Protein AF-A0A933G3P9-F1 (afdb_monomer)

Nearest PDB structures (foldseek):
  8ovj-assembly1_Sd  TM=4.138E-01  e=8.419E+00  Leishmania major strain Friedlin
  6r3u-assembly1_A  TM=3.569E-01  e=7.905E+00  Bacteroides thetaiotaomicron
  2luu-assembly1_A  TM=2.687E-01  e=5.771E+00  Danio rerio

Foldseek 3Di:
DDDDDDDDDDDDDDDDDDDDPDDPPDPDDPPPPPPPDDDPDDDDLDDDPWDKDDDDPPDAQADPVRQKGWIKTANDDDDDDDPPGDIFTWIQGNVPSRDTGTDPD

Mean predicted aligned error: 15.25 Å

Structure (mmCIF, N/CA/C/O backbone):
data_AF-A0A933G3P9-F1
#
_entry.id   AF-A0A933G3P9-F1
#
loop_
_atom_site.group_PDB
_atom_site.id
_atom_site.type_symbol
_atom_site.label_atom_id
_atom_site.label_alt_id
_atom_site.label_comp_id
_atom_site.label_asym_id
_atom_site.label_entity_id
_atom_site.label_seq_id
_atom_site.pdbx_PDB_ins_code
_atom_site.Cartn_x
_atom_site.Cartn_y
_atom_site.Cartn_z
_atom_site.occupancy
_atom_site.B_iso_or_equiv
_atom_site.auth_seq_id
_atom_site.auth_comp_id
_atom_site.auth_asym_id
_atom_site.auth_atom_id
_atom_site.pdbx_PDB_model_num
ATOM 1 N N . MET A 1 1 ? 27.200 4.091 22.531 1.00 40.84 1 MET A N 1
ATOM 2 C CA . MET A 1 1 ? 27.506 4.941 21.354 1.00 40.84 1 MET A CA 1
ATOM 3 C C . MET A 1 1 ? 28.839 5.656 21.575 1.00 40.84 1 MET A C 1
ATOM 5 O O . MET A 1 1 ? 28.877 6.654 22.278 1.00 40.84 1 MET A O 1
ATOM 9 N N . LYS A 1 2 ? 29.954 5.114 21.061 1.00 38.78 2 LYS A N 1
ATOM 10 C CA . LYS A 1 2 ? 31.294 5.725 21.178 1.00 38.78 2 LYS A CA 1
ATOM 11 C C . LYS A 1 2 ? 31.604 6.505 19.896 1.00 38.78 2 LYS A C 1
ATOM 13 O O . LYS A 1 2 ? 31.705 5.905 18.830 1.00 38.78 2 LYS A O 1
ATOM 18 N N . ARG A 1 3 ? 31.721 7.831 20.005 1.00 54.59 3 ARG A N 1
ATOM 19 C CA . ARG A 1 3 ? 32.130 8.734 18.916 1.00 54.59 3 ARG A CA 1
ATOM 20 C C . ARG A 1 3 ? 33.641 8.581 18.709 1.00 54.59 3 ARG A C 1
ATOM 22 O O . ARG A 1 3 ? 34.401 8.758 19.655 1.00 54.59 3 ARG A O 1
ATOM 29 N N . ARG A 1 4 ? 34.068 8.182 17.509 1.00 60.81 4 ARG A N 1
ATOM 30 C CA . ARG A 1 4 ? 35.485 7.999 17.159 1.00 60.81 4 ARG A CA 1
ATOM 31 C C . ARG A 1 4 ? 36.035 9.317 16.607 1.00 60.81 4 ARG A C 1
ATOM 33 O O . ARG A 1 4 ? 35.643 9.738 15.525 1.00 60.81 4 ARG A O 1
ATOM 40 N N . THR A 1 5 ? 36.904 9.962 17.379 1.00 54.88 5 THR A N 1
ATOM 41 C CA . THR A 1 5 ? 37.666 11.163 17.007 1.00 54.88 5 THR A CA 1
ATOM 42 C C . THR A 1 5 ? 38.815 10.766 16.080 1.00 54.88 5 THR A C 1
ATOM 44 O O . THR A 1 5 ? 39.655 9.956 16.464 1.00 54.88 5 THR A O 1
ATOM 47 N N . LEU A 1 6 ? 38.856 11.323 14.869 1.00 56.53 6 LEU A N 1
ATOM 48 C CA . LEU A 1 6 ? 39.970 11.169 13.930 1.00 56.53 6 LEU A CA 1
ATOM 49 C C . LEU A 1 6 ? 40.977 12.311 14.136 1.00 56.53 6 LEU A C 1
ATOM 51 O O . LEU A 1 6 ? 40.616 13.487 14.077 1.00 56.53 6 LEU A O 1
ATOM 55 N N . LEU A 1 7 ? 42.229 11.937 14.413 1.00 43.53 7 LEU A N 1
ATOM 56 C CA . LEU A 1 7 ? 43.385 12.824 14.548 1.00 43.53 7 LEU A CA 1
ATOM 57 C C . LEU A 1 7 ? 43.659 13.563 13.227 1.00 43.53 7 LEU A C 1
ATOM 59 O O . LEU A 1 7 ? 43.796 12.935 12.178 1.00 43.53 7 LEU A O 1
ATOM 63 N N . LYS A 1 8 ? 43.821 14.890 13.294 1.00 42.81 8 LYS A N 1
ATOM 64 C CA . LYS A 1 8 ? 44.461 15.681 12.234 1.00 42.81 8 LYS A CA 1
ATOM 65 C C . LYS A 1 8 ? 45.964 15.394 12.261 1.00 42.81 8 LYS A C 1
ATOM 67 O O . LYS A 1 8 ? 46.643 15.781 13.207 1.00 42.81 8 LYS A O 1
ATOM 72 N N . GLY A 1 9 ? 46.462 14.706 11.237 1.00 43.28 9 GLY A N 1
ATOM 73 C CA . GLY A 1 9 ? 47.891 14.517 11.014 1.00 43.28 9 GLY A CA 1
ATOM 74 C C . GLY A 1 9 ? 48.548 15.815 10.549 1.00 43.28 9 GLY A C 1
ATOM 75 O O . GLY A 1 9 ? 48.157 16.397 9.541 1.00 43.28 9 GLY A O 1
ATOM 76 N N . THR A 1 10 ? 49.544 16.262 11.304 1.00 47.69 10 THR A N 1
ATOM 77 C CA . THR A 1 10 ? 50.537 17.263 10.915 1.00 47.69 10 THR A CA 1
ATOM 78 C C . THR A 1 10 ? 51.544 16.658 9.936 1.00 47.69 10 THR A C 1
ATOM 80 O O . THR A 1 10 ? 52.217 15.688 10.273 1.00 47.69 10 THR A O 1
ATOM 83 N N . ALA A 1 11 ? 51.706 17.275 8.770 1.00 45.94 11 ALA A N 1
ATOM 84 C CA . ALA A 1 11 ? 52.916 17.222 7.949 1.00 45.94 11 ALA A CA 1
ATOM 85 C C . ALA A 1 11 ? 53.010 18.619 7.312 1.00 45.94 11 ALA A C 1
ATOM 87 O O . ALA A 1 11 ? 52.082 19.046 6.638 1.00 45.94 11 ALA A O 1
ATOM 88 N N . GLY A 1 12 ? 53.968 19.476 7.645 1.00 41.06 12 GLY A N 1
ATOM 89 C CA . GLY A 1 12 ? 55.400 19.218 7.659 1.00 41.06 12 GLY A CA 1
ATOM 90 C C . GLY A 1 12 ? 55.977 20.013 6.490 1.00 41.06 12 GLY A C 1
ATOM 91 O O . GLY A 1 12 ? 56.158 19.471 5.407 1.00 41.06 12 GLY A O 1
ATOM 92 N N . SER A 1 13 ? 56.159 21.322 6.683 1.00 44.81 13 SER A N 1
ATOM 93 C CA . SER A 1 13 ? 56.768 22.213 5.693 1.00 44.81 13 SER A CA 1
ATOM 94 C C . SER A 1 13 ? 58.233 21.832 5.490 1.00 44.81 13 SER A C 1
ATOM 96 O O . SER A 1 13 ? 58.999 21.840 6.451 1.00 44.81 13 SER A O 1
ATOM 98 N N . VAL A 1 14 ? 58.637 21.560 4.249 1.00 48.72 14 VAL A N 1
ATOM 99 C CA . VAL A 1 14 ? 60.052 21.541 3.859 1.00 48.72 14 VAL A CA 1
ATOM 100 C C . VAL A 1 14 ? 60.299 22.740 2.953 1.00 48.72 14 VAL A C 1
ATOM 102 O O . VAL A 1 14 ? 59.786 22.822 1.840 1.00 48.72 14 VAL A O 1
ATOM 105 N N . LEU A 1 15 ? 61.064 23.690 3.484 1.00 44.34 15 LEU A N 1
ATOM 106 C CA . LEU A 1 15 ? 61.700 24.776 2.750 1.00 44.34 15 LEU A CA 1
ATOM 107 C C . LEU A 1 15 ? 62.837 24.192 1.902 1.00 44.34 15 LEU A C 1
ATOM 109 O O . LEU A 1 15 ? 63.744 23.563 2.440 1.00 44.34 15 LEU A O 1
ATOM 113 N N . GLY A 1 16 ? 62.807 24.442 0.596 1.00 36.31 16 GLY A N 1
ATOM 114 C CA . GLY A 1 16 ? 63.926 24.198 -0.308 1.00 36.31 16 GLY A CA 1
ATOM 115 C C . GLY A 1 16 ? 64.032 25.341 -1.310 1.00 36.31 16 GLY A C 1
ATOM 116 O O . GLY A 1 16 ? 63.185 25.475 -2.188 1.00 36.31 16 GLY A O 1
ATOM 117 N N . TRP A 1 17 ? 65.051 26.189 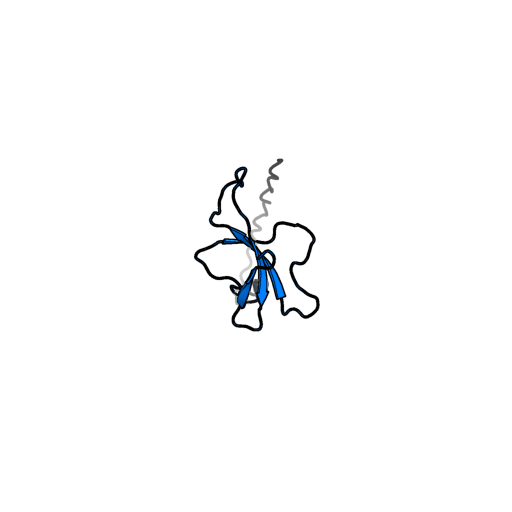-1.152 1.00 39.25 17 TRP A N 1
ATOM 118 C CA . TRP A 1 17 ? 65.455 27.177 -2.150 1.00 39.25 17 TRP A CA 1
ATOM 119 C C . TRP A 1 17 ? 66.120 26.474 -3.336 1.00 39.25 17 TRP A C 1
ATOM 121 O O . TRP A 1 17 ? 67.101 25.756 -3.169 1.00 39.25 17 TRP A O 1
ATOM 131 N N . GLY A 1 18 ? 65.607 26.731 -4.536 1.00 37.62 18 GLY A N 1
ATOM 132 C CA . GLY A 1 18 ? 66.216 26.334 -5.799 1.00 37.62 18 GLY A CA 1
ATOM 133 C C . GLY A 1 18 ? 65.589 27.132 -6.936 1.00 37.62 18 GLY A C 1
ATOM 134 O O . GLY A 1 18 ? 64.430 26.922 -7.281 1.00 37.62 18 GLY A O 1
ATOM 135 N N . SER A 1 19 ? 66.338 28.092 -7.474 1.00 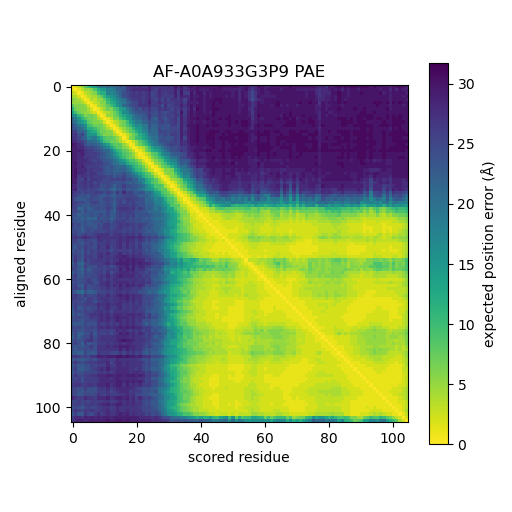47.75 19 SER A N 1
ATOM 136 C CA . SER A 1 19 ? 65.954 28.910 -8.624 1.00 47.75 19 SER A CA 1
ATOM 137 C C . SER A 1 19 ? 65.714 28.031 -9.852 1.00 47.75 19 SER A C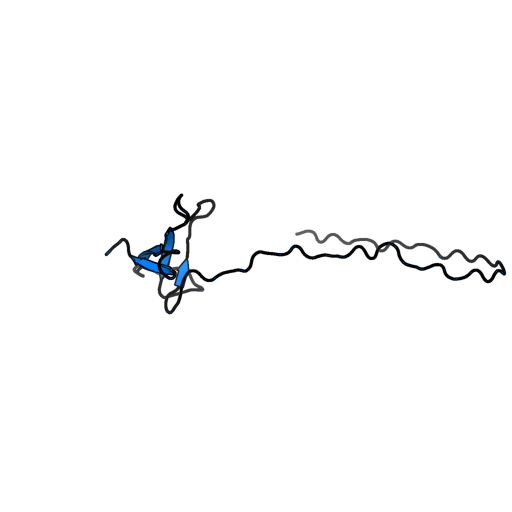 1
ATOM 139 O O . SER A 1 19 ? 66.636 27.393 -10.351 1.00 47.75 19 SER A O 1
ATOM 141 N N . GLY A 1 20 ? 64.484 28.017 -10.359 1.00 40.09 20 GLY A N 1
ATOM 142 C CA . GLY A 1 20 ? 64.142 27.331 -11.599 1.00 40.09 20 GLY A CA 1
ATOM 143 C C . GLY A 1 20 ? 62.662 27.479 -11.911 1.00 40.09 20 GLY A C 1
ATOM 144 O O . GLY A 1 20 ? 61.832 26.762 -11.362 1.00 40.09 20 GLY A O 1
ATOM 145 N N . ALA A 1 21 ? 62.326 28.427 -12.784 1.00 50.38 21 ALA A N 1
ATOM 146 C CA . ALA A 1 21 ? 60.997 28.552 -13.364 1.00 50.38 21 ALA A CA 1
ATOM 147 C C . ALA A 1 21 ? 60.717 27.331 -14.259 1.00 50.38 21 ALA A C 1
ATOM 149 O O . ALA A 1 21 ? 61.076 27.313 -15.433 1.00 50.38 21 ALA A O 1
ATOM 150 N N . GLY A 1 22 ? 60.114 26.292 -13.684 1.00 46.84 22 GLY A N 1
ATOM 151 C CA . GLY A 1 22 ? 59.514 25.177 -14.412 1.00 46.84 22 GLY A CA 1
ATOM 152 C C . GLY A 1 22 ? 57.995 25.364 -14.456 1.00 46.84 22 GLY A C 1
ATOM 153 O O . GLY A 1 22 ? 57.411 25.700 -13.423 1.00 46.84 22 GLY A O 1
ATOM 154 N N . PRO A 1 23 ? 57.333 25.202 -15.615 1.00 44.25 23 PRO A N 1
ATOM 155 C CA . PRO A 1 23 ? 55.897 25.408 -15.714 1.00 44.25 23 PRO A CA 1
ATOM 156 C C . PRO A 1 23 ? 55.156 24.439 -14.789 1.00 44.25 23 PRO A C 1
ATOM 158 O O . PRO A 1 23 ? 55.453 23.246 -14.735 1.00 44.25 23 PRO A O 1
ATOM 161 N N . LEU A 1 24 ? 54.181 24.988 -14.064 1.00 50.06 24 LEU A N 1
ATOM 162 C CA . LEU A 1 24 ? 53.220 24.277 -13.229 1.00 50.06 24 LEU A CA 1
ATOM 163 C C . LEU A 1 24 ? 52.450 23.263 -14.091 1.00 50.06 24 LEU A C 1
ATOM 165 O O . LEU A 1 24 ? 51.392 23.575 -14.639 1.00 50.06 24 LEU A O 1
ATOM 169 N N . ILE A 1 25 ? 52.968 22.042 -14.228 1.00 51.59 25 ILE A N 1
ATOM 170 C CA . ILE A 1 25 ? 52.193 20.923 -14.763 1.00 51.59 25 ILE A CA 1
ATOM 171 C C . ILE A 1 25 ? 51.229 20.479 -13.666 1.00 51.59 25 ILE A C 1
ATOM 173 O O . ILE A 1 25 ? 51.531 19.662 -12.804 1.00 51.59 25 ILE A O 1
ATOM 177 N N . ALA A 1 26 ? 50.070 21.131 -13.722 1.00 44.34 26 ALA A N 1
ATOM 178 C CA . ALA A 1 26 ? 48.745 20.600 -13.461 1.00 44.34 26 ALA A CA 1
ATOM 179 C C . ALA A 1 26 ? 48.600 19.726 -12.205 1.00 44.34 26 ALA A C 1
ATOM 181 O O . ALA A 1 26 ? 48.786 18.511 -12.237 1.00 44.34 26 ALA A O 1
ATOM 182 N N . GLY A 1 27 ? 48.077 20.340 -11.140 1.00 43.59 27 GLY A N 1
ATOM 183 C CA . GLY A 1 27 ? 47.354 19.649 -10.071 1.00 43.59 27 GLY A CA 1
ATOM 184 C C . GLY A 1 27 ? 46.071 18.989 -10.589 1.00 43.59 27 GLY A C 1
ATOM 185 O O . GLY A 1 27 ? 44.967 19.406 -10.255 1.00 43.59 27 GLY A O 1
ATOM 186 N N . ARG A 1 28 ? 46.210 17.980 -11.450 1.00 54.00 28 ARG A N 1
ATOM 187 C CA . ARG A 1 28 ? 45.101 17.260 -12.073 1.00 54.00 28 ARG A CA 1
ATOM 188 C C . ARG A 1 28 ? 45.370 15.765 -12.081 1.00 54.00 28 ARG A C 1
ATOM 190 O O . ARG A 1 28 ? 45.530 15.145 -13.122 1.00 54.00 28 ARG A O 1
ATOM 197 N N . ALA A 1 29 ? 45.369 15.183 -10.899 1.00 48.84 29 ALA A N 1
ATOM 198 C CA . ALA A 1 29 ? 44.990 13.794 -10.709 1.00 48.84 29 ALA A CA 1
ATOM 199 C C . ALA A 1 29 ? 44.402 13.705 -9.299 1.00 48.84 29 ALA A C 1
ATOM 201 O O . ALA A 1 29 ? 44.943 14.328 -8.394 1.00 48.84 29 ALA A O 1
ATOM 202 N N . MET A 1 30 ? 43.309 12.960 -9.126 1.00 49.09 30 MET A N 1
ATOM 203 C CA . MET A 1 30 ? 42.502 12.827 -7.896 1.00 49.09 30 MET A CA 1
ATOM 204 C C . MET A 1 30 ? 41.326 13.810 -7.729 1.00 49.09 30 MET A C 1
ATOM 206 O O . MET A 1 30 ? 40.885 14.070 -6.616 1.00 49.09 30 MET A O 1
ATOM 210 N N . ALA A 1 31 ? 40.740 14.305 -8.821 1.00 54.47 31 ALA A N 1
ATOM 211 C CA . ALA A 1 31 ? 39.297 14.566 -8.828 1.00 54.47 31 ALA A CA 1
ATOM 212 C C . ALA A 1 31 ? 38.627 13.378 -9.524 1.00 54.47 31 ALA A C 1
ATOM 214 O O . ALA A 1 31 ? 38.159 13.482 -10.657 1.00 54.47 31 ALA A O 1
ATOM 215 N N . GLU A 1 32 ? 38.692 12.207 -8.887 1.00 52.06 32 GLU A N 1
ATOM 216 C CA . GLU A 1 32 ? 37.848 11.089 -9.291 1.00 52.06 32 GLU A CA 1
ATOM 217 C C . GLU A 1 32 ? 36.398 11.564 -9.199 1.00 52.06 32 GLU A C 1
ATOM 219 O O . GLU A 1 32 ? 35.939 12.052 -8.165 1.00 52.06 32 GLU A O 1
ATOM 224 N N . SER A 1 33 ? 35.712 11.504 -10.338 1.00 59.75 33 SER A N 1
ATOM 225 C CA . SER A 1 33 ? 34.307 11.848 -10.468 1.00 59.75 33 SER A CA 1
ATOM 226 C C . SER A 1 33 ? 33.511 11.026 -9.459 1.00 59.75 33 SER A C 1
ATOM 228 O O . SER A 1 33 ? 33.346 9.817 -9.627 1.00 59.75 33 SER A O 1
ATOM 230 N N . MET A 1 34 ? 33.003 11.683 -8.416 1.00 59.12 34 MET A N 1
ATOM 231 C CA . MET A 1 34 ? 31.986 11.131 -7.526 1.00 59.12 34 MET A CA 1
ATOM 232 C C . MET A 1 34 ? 30.678 11.000 -8.318 1.00 59.12 34 MET A C 1
ATOM 234 O O . MET A 1 34 ? 29.744 11.778 -8.138 1.00 59.12 34 MET A O 1
ATOM 238 N N . THR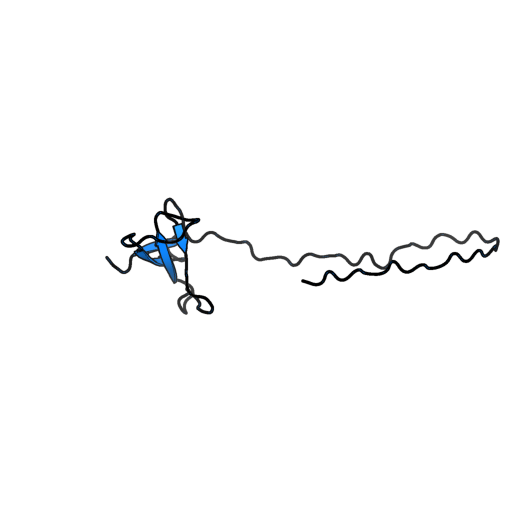 A 1 35 ? 30.618 10.050 -9.251 1.00 71.50 35 THR A N 1
ATOM 239 C CA . THR A 1 35 ? 29.381 9.731 -9.962 1.00 71.50 35 THR A CA 1
ATOM 240 C C . THR A 1 35 ? 28.472 9.027 -8.969 1.00 71.50 35 THR A C 1
ATOM 242 O O . THR A 1 35 ? 28.692 7.872 -8.608 1.00 71.50 35 THR A O 1
ATOM 245 N N . GLN A 1 36 ? 27.481 9.755 -8.465 1.00 72.88 36 GLN A N 1
ATOM 246 C CA . GLN A 1 36 ? 26.467 9.188 -7.591 1.00 72.88 36 GLN A CA 1
ATOM 247 C C . GLN A 1 36 ? 25.722 8.079 -8.355 1.00 72.88 36 GLN A C 1
ATOM 249 O O . GLN A 1 36 ? 25.390 8.284 -9.527 1.00 72.88 36 GLN A O 1
ATOM 254 N N . PRO A 1 37 ? 25.479 6.901 -7.750 1.00 76.19 37 PRO A N 1
ATOM 255 C CA . PRO A 1 37 ? 24.783 5.823 -8.438 1.00 76.19 37 PRO A CA 1
ATOM 256 C C . PRO A 1 37 ? 23.400 6.296 -8.888 1.00 76.19 37 PRO A C 1
ATOM 258 O O . PRO A 1 37 ? 22.643 6.880 -8.110 1.00 76.19 37 PRO A O 1
ATOM 261 N N . ALA A 1 38 ? 23.080 6.050 -10.158 1.00 86.69 38 ALA A N 1
ATOM 262 C CA . ALA A 1 38 ? 21.769 6.350 -10.707 1.00 86.69 38 ALA A CA 1
ATOM 263 C C . ALA A 1 38 ? 20.743 5.368 -10.121 1.00 86.69 38 ALA A C 1
ATOM 265 O O . ALA A 1 38 ? 20.815 4.163 -10.362 1.00 86.69 38 ALA A O 1
ATOM 266 N N . TYR A 1 39 ? 19.793 5.882 -9.341 1.00 88.69 39 TYR A N 1
ATOM 267 C CA . TYR A 1 39 ? 18.672 5.094 -8.833 1.00 88.69 39 TYR A CA 1
ATOM 268 C C . TYR A 1 39 ? 17.564 4.988 -9.889 1.00 88.69 39 TYR A C 1
ATOM 270 O O . TYR A 1 39 ? 17.375 5.923 -10.675 1.00 88.69 39 TYR A O 1
ATOM 278 N N . PRO A 1 40 ? 16.796 3.883 -9.911 1.00 89.56 40 PRO A N 1
ATOM 279 C CA . PRO A 1 40 ? 15.587 3.823 -10.718 1.00 89.56 40 PRO A CA 1
ATOM 280 C C . PRO A 1 40 ? 14.595 4.900 -10.263 1.00 89.56 40 PRO A C 1
ATOM 282 O O . PRO A 1 40 ? 14.499 5.222 -9.078 1.00 89.56 40 PRO A O 1
ATOM 285 N N . GLN A 1 41 ? 13.834 5.439 -11.214 1.00 92.81 41 GLN A N 1
ATOM 286 C CA . GLN A 1 41 ? 12.763 6.383 -10.910 1.00 92.81 41 GLN A CA 1
ATOM 287 C C . GLN A 1 41 ? 11.686 5.688 -10.071 1.00 92.81 41 GLN A C 1
ATOM 289 O O . GLN A 1 41 ? 11.133 4.663 -10.478 1.00 92.81 41 GLN A O 1
ATOM 294 N N . ALA A 1 42 ? 11.385 6.246 -8.898 1.00 92.12 42 ALA A N 1
ATOM 295 C CA . ALA A 1 42 ? 10.297 5.760 -8.063 1.00 92.12 42 ALA A CA 1
ATOM 296 C C . ALA A 1 42 ? 8.948 6.081 -8.723 1.00 92.12 42 ALA A C 1
ATOM 298 O O . ALA A 1 42 ? 8.727 7.190 -9.211 1.00 92.12 42 ALA A O 1
ATOM 299 N N . ARG A 1 43 ? 8.027 5.114 -8.715 1.00 93.06 43 ARG A N 1
ATOM 300 C CA . ARG A 1 43 ? 6.678 5.259 -9.272 1.00 93.06 43 ARG A CA 1
ATOM 301 C C . ARG A 1 43 ? 5.640 4.940 -8.205 1.00 93.06 43 ARG A C 1
ATOM 303 O O . ARG A 1 43 ? 5.683 3.865 -7.613 1.00 93.06 43 ARG A O 1
ATOM 310 N N . ALA A 1 44 ? 4.686 5.846 -8.005 1.00 95.31 44 ALA A N 1
ATOM 311 C CA . ALA A 1 44 ? 3.530 5.576 -7.159 1.00 95.31 44 ALA A CA 1
ATOM 312 C C . ALA A 1 44 ? 2.636 4.500 -7.801 1.00 95.31 44 ALA A C 1
ATOM 314 O O . ALA A 1 44 ? 2.323 4.561 -8.992 1.00 95.31 44 ALA A O 1
ATOM 315 N N . VAL A 1 45 ? 2.243 3.512 -6.998 1.00 96.75 45 VAL A N 1
ATOM 316 C CA . VAL A 1 45 ? 1.373 2.388 -7.393 1.00 96.75 45 VAL A CA 1
ATOM 317 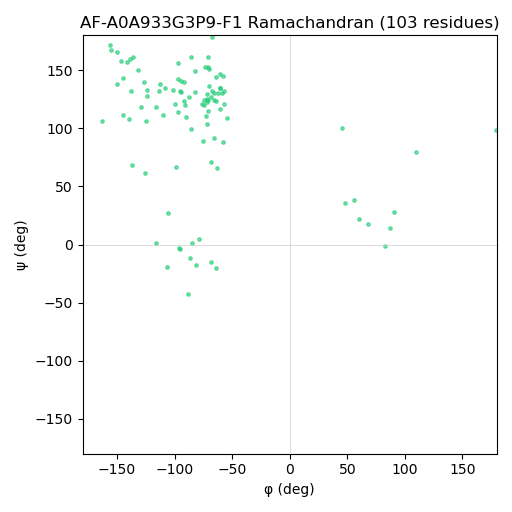C C . VAL A 1 45 ? 0.046 2.394 -6.639 1.00 96.75 45 VAL A C 1
ATOM 319 O O . VAL A 1 45 ? -0.780 1.523 -6.839 1.00 96.75 45 VAL A O 1
ATOM 322 N N . THR A 1 46 ? -0.186 3.372 -5.775 1.00 96.75 46 THR A N 1
ATOM 323 C CA . THR A 1 46 ? -1.458 3.575 -5.078 1.00 96.75 46 THR A CA 1
ATOM 324 C C . THR A 1 46 ? -1.801 5.057 -5.112 1.00 96.75 46 THR A C 1
ATOM 326 O O . THR A 1 46 ? -0.947 5.904 -5.398 1.00 96.75 46 THR A O 1
ATOM 329 N N . ARG A 1 47 ? -3.073 5.378 -4.882 1.00 95.19 47 ARG A N 1
ATOM 330 C CA . ARG A 1 47 ? -3.597 6.747 -4.881 1.00 95.19 47 ARG A CA 1
ATOM 331 C C . ARG A 1 47 ? -4.437 6.942 -3.616 1.00 95.19 47 ARG A C 1
ATOM 333 O O . ARG A 1 47 ? -5.001 5.981 -3.103 1.00 95.19 47 ARG A O 1
ATOM 340 N N . GLY A 1 48 ? -4.482 8.174 -3.111 1.00 93.81 48 GLY A N 1
ATOM 341 C CA . GLY A 1 48 ? -5.353 8.542 -1.992 1.00 93.81 48 GLY A CA 1
ATOM 342 C C . GLY A 1 48 ? -6.846 8.495 -2.368 1.00 93.81 48 GLY A C 1
ATOM 343 O O . GLY A 1 48 ? -7.177 8.229 -3.525 1.00 93.81 48 GLY A O 1
ATOM 344 N N . PRO A 1 49 ? -7.757 8.788 -1.422 1.00 95.38 49 PRO A N 1
ATOM 345 C CA . PRO A 1 49 ? -7.500 9.476 -0.150 1.00 95.38 49 PRO A CA 1
ATOM 346 C C . PRO A 1 49 ? -6.950 8.585 0.972 1.00 95.38 49 PRO A C 1
ATOM 348 O O . PRO A 1 49 ? -6.384 9.111 1.924 1.00 95.38 49 PRO A O 1
ATOM 351 N N . LYS A 1 50 ? -7.085 7.262 0.856 1.00 96.19 50 LYS A N 1
ATOM 352 C CA . LYS A 1 50 ? -6.651 6.308 1.879 1.00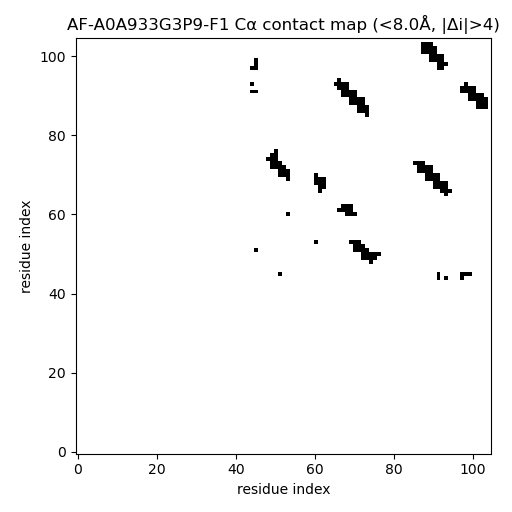 96.19 50 LYS A CA 1
ATOM 353 C C . LYS A 1 50 ? -5.178 5.923 1.754 1.00 96.19 50 LYS A C 1
ATOM 355 O O . LYS A 1 50 ? -4.541 6.094 0.710 1.00 96.19 50 LYS A O 1
ATOM 360 N N . HIS A 1 51 ? -4.630 5.389 2.836 1.00 96.81 51 HIS A N 1
ATOM 361 C CA . HIS A 1 51 ? -3.233 4.989 2.930 1.00 96.81 51 HIS A CA 1
ATOM 362 C C . HIS A 1 51 ? -3.073 3.501 2.656 1.00 96.81 51 HIS A C 1
ATOM 364 O O . HIS A 1 51 ? -3.892 2.695 3.080 1.00 96.81 51 HIS A O 1
ATOM 370 N N . HIS A 1 52 ? -1.988 3.151 1.967 1.00 96.31 52 HIS A N 1
ATOM 371 C CA . HIS A 1 52 ? -1.711 1.784 1.554 1.00 96.31 52 HIS A CA 1
ATOM 372 C C . HIS A 1 52 ? -0.344 1.336 2.065 1.00 96.31 52 HIS A C 1
ATOM 374 O O . HIS A 1 52 ? 0.637 2.068 1.907 1.00 96.31 52 HIS A O 1
ATOM 380 N N . PHE A 1 53 ? -0.260 0.143 2.653 1.00 94.88 53 PHE A N 1
ATOM 381 C CA . PHE A 1 53 ? 0.996 -0.400 3.174 1.00 94.88 53 P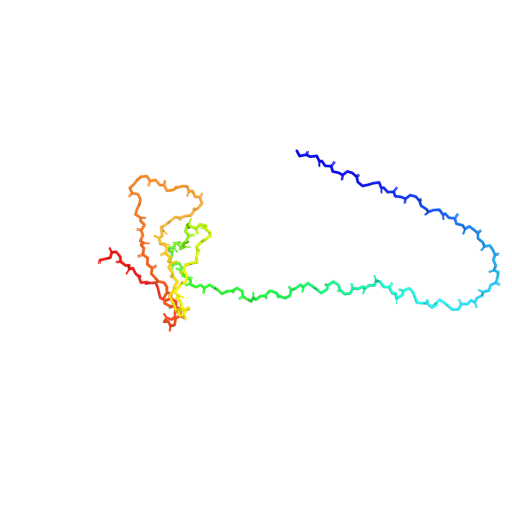HE A CA 1
ATOM 382 C C . PHE A 1 53 ? 1.049 -1.931 3.118 1.00 94.88 53 PHE A C 1
ATOM 384 O O . PHE A 1 53 ? 0.038 -2.606 2.940 1.00 94.88 53 PHE A O 1
ATOM 391 N N . PHE A 1 54 ? 2.249 -2.484 3.295 1.00 94.94 54 PHE A N 1
ATOM 392 C CA . PHE A 1 54 ? 2.475 -3.913 3.495 1.00 94.94 54 PHE A CA 1
ATOM 393 C C . PHE A 1 54 ? 3.350 -4.095 4.740 1.00 94.94 54 PHE A C 1
ATOM 395 O O . PHE A 1 54 ? 4.451 -3.556 4.808 1.00 94.94 54 PHE A O 1
ATOM 402 N N . GLY A 1 55 ? 2.824 -4.776 5.760 1.00 84.06 55 GLY A N 1
ATOM 403 C CA . GLY A 1 55 ? 3.348 -4.723 7.131 1.00 84.06 55 GLY A CA 1
ATOM 404 C C . GLY A 1 55 ? 4.327 -5.833 7.507 1.00 84.06 55 GLY A C 1
ATOM 405 O O . GLY A 1 55 ? 4.841 -5.820 8.621 1.00 84.06 55 GLY A O 1
ATOM 406 N N . TYR A 1 56 ? 4.577 -6.800 6.619 1.00 86.12 56 TYR A N 1
ATOM 407 C CA . TYR A 1 56 ? 5.450 -7.931 6.926 1.00 86.12 56 TYR A CA 1
ATOM 408 C C . TYR A 1 56 ? 6.850 -7.730 6.355 1.00 86.12 56 TYR A C 1
ATOM 410 O O . TYR A 1 56 ? 7.041 -7.600 5.146 1.00 86.12 56 TYR A O 1
ATOM 418 N N . TYR A 1 57 ? 7.839 -7.743 7.241 1.00 85.31 57 TYR A N 1
ATOM 419 C CA . TYR A 1 57 ? 9.244 -7.722 6.860 1.00 85.31 57 TYR A CA 1
ATOM 420 C C . TYR A 1 57 ? 9.655 -9.065 6.245 1.00 85.31 57 TYR A C 1
ATOM 422 O O . TYR A 1 57 ? 9.075 -10.106 6.555 1.00 85.31 57 TYR A O 1
ATOM 430 N N . ASP A 1 58 ? 10.664 -9.031 5.374 1.00 88.38 58 ASP A N 1
ATOM 431 C CA . ASP A 1 58 ? 11.239 -10.219 4.722 1.00 88.38 58 ASP A CA 1
ATOM 432 C C . ASP A 1 58 ? 10.240 -11.032 3.869 1.00 88.38 58 ASP A C 1
ATOM 434 O O . ASP A 1 58 ? 10.415 -12.224 3.600 1.00 88.38 58 ASP A O 1
ATOM 438 N N . LYS A 1 59 ? 9.150 -10.383 3.439 1.00 91.44 59 LYS A N 1
ATOM 439 C CA . LYS A 1 59 ? 8.174 -10.934 2.497 1.00 91.44 59 LYS A CA 1
ATOM 440 C C . LYS A 1 59 ? 7.968 -9.979 1.337 1.00 91.44 59 LYS A C 1
ATOM 442 O O . LYS A 1 59 ? 7.903 -8.764 1.508 1.00 91.44 59 LYS A O 1
ATOM 447 N N . TYR A 1 60 ? 7.854 -10.557 0.149 1.00 91.81 60 TYR A N 1
ATOM 448 C CA . TYR A 1 60 ? 7.553 -9.812 -1.061 1.00 91.81 60 TYR A CA 1
ATOM 449 C C . TYR A 1 60 ? 6.030 -9.705 -1.215 1.00 91.81 60 TYR A C 1
ATOM 451 O O . TYR A 1 60 ? 5.363 -10.738 -1.217 1.00 91.81 60 TYR A O 1
ATOM 459 N N . PRO A 1 61 ? 5.469 -8.495 -1.380 1.00 95.38 61 PRO A N 1
ATOM 460 C CA . PRO A 1 61 ? 4.037 -8.315 -1.629 1.00 95.38 61 PRO A CA 1
ATOM 461 C C . PRO A 1 61 ? 3.628 -8.589 -3.086 1.00 95.38 61 PRO A C 1
ATOM 463 O O . PRO A 1 61 ? 2.486 -8.347 -3.453 1.00 95.38 61 PRO A O 1
ATOM 466 N N . TRP A 1 62 ? 4.545 -9.036 -3.941 1.00 95.25 62 TRP A N 1
ATOM 467 C CA . TRP A 1 62 ? 4.310 -9.203 -5.374 1.00 95.25 62 TRP A CA 1
ATOM 468 C C . TRP A 1 62 ? 3.894 -10.630 -5.691 1.00 95.25 62 TRP A C 1
ATOM 470 O O . TRP A 1 62 ? 4.464 -11.583 -5.155 1.00 95.25 62 TRP A O 1
ATOM 480 N N . ASP A 1 63 ? 2.954 -10.781 -6.615 1.00 95.81 63 ASP A N 1
ATOM 481 C CA . ASP A 1 63 ? 2.730 -12.073 -7.243 1.00 95.81 63 ASP A CA 1
ATOM 482 C C . ASP A 1 63 ? 3.894 -12.434 -8.185 1.00 95.81 63 ASP A C 1
ATOM 484 O O . ASP A 1 63 ? 4.663 -11.582 -8.636 1.00 95.81 63 ASP A O 1
ATOM 488 N N . THR A 1 64 ? 4.018 -13.717 -8.525 1.00 96.38 64 THR A N 1
ATOM 489 C CA . THR A 1 64 ? 5.117 -14.216 -9.369 1.00 96.38 64 THR A CA 1
ATOM 490 C C . THR A 1 64 ? 5.103 -13.649 -10.788 1.00 96.38 64 THR A C 1
ATOM 492 O O . THR A 1 64 ? 6.134 -13.668 -11.457 1.00 96.38 64 THR A O 1
ATOM 495 N N . THR A 1 65 ? 3.963 -13.130 -11.261 1.00 97.19 65 THR A N 1
ATOM 496 C CA . THR A 1 65 ? 3.859 -12.498 -12.584 1.00 97.19 65 THR A CA 1
ATOM 497 C C . THR A 1 65 ? 4.230 -11.013 -12.575 1.00 97.19 65 THR A C 1
ATOM 499 O O . THR A 1 65 ? 4.375 -10.413 -13.644 1.00 97.19 65 THR A O 1
ATOM 502 N N . GLY A 1 66 ? 4.371 -10.408 -11.390 1.00 95.19 66 GLY A N 1
ATOM 503 C CA . GLY A 1 66 ? 4.612 -8.977 -11.213 1.00 95.19 66 GLY A CA 1
ATOM 504 C C . GLY A 1 66 ? 3.427 -8.090 -11.614 1.00 95.19 66 GLY A C 1
ATOM 505 O O . GLY A 1 66 ? 3.617 -6.902 -11.877 1.00 95.19 66 GLY A O 1
ATOM 506 N N . ARG A 1 67 ? 2.215 -8.648 -11.722 1.00 97.31 67 ARG A N 1
ATOM 507 C CA . ARG A 1 67 ? 0.986 -7.911 -12.052 1.00 97.31 67 ARG A CA 1
ATOM 508 C C . ARG A 1 67 ? 0.304 -7.364 -10.807 1.00 97.31 67 ARG A C 1
ATOM 510 O O . ARG A 1 67 ? -0.190 -6.241 -10.847 1.00 97.31 67 ARG A O 1
ATOM 517 N N . TYR A 1 68 ? 0.228 -8.161 -9.754 1.00 98.00 68 TYR A N 1
ATOM 518 C CA . TYR A 1 68 ? -0.517 -7.851 -8.549 1.00 98.00 68 TYR A CA 1
ATOM 519 C C . TYR A 1 68 ? 0.434 -7.547 -7.402 1.00 98.00 68 TYR A C 1
ATOM 521 O O . TYR A 1 68 ? 1.399 -8.271 -7.152 1.00 98.00 68 TYR A O 1
ATOM 529 N N . LEU A 1 69 ? 0.121 -6.474 -6.687 1.00 97.50 69 LEU A N 1
ATOM 530 C CA . LEU A 1 69 ? 0.800 -6.081 -5.464 1.00 97.50 69 LEU A CA 1
ATOM 531 C C . LEU A 1 69 ? -0.193 -6.147 -4.302 1.00 97.50 69 LEU A C 1
ATOM 533 O O . LEU A 1 69 ? -1.185 -5.426 -4.292 1.00 97.50 69 LEU A O 1
ATOM 537 N N . LEU A 1 70 ? 0.077 -7.001 -3.323 1.00 96.94 70 LEU A N 1
ATOM 538 C CA . LEU A 1 70 ? -0.687 -7.103 -2.087 1.00 96.94 70 LEU A CA 1
ATOM 539 C C . LEU A 1 70 ? -0.486 -5.844 -1.237 1.00 96.94 70 LEU A C 1
ATOM 541 O O . LEU A 1 70 ? 0.644 -5.462 -0.928 1.00 96.94 70 LEU A O 1
ATOM 545 N N . ALA A 1 71 ? -1.590 -5.218 -0.841 1.00 96.50 71 ALA A N 1
ATOM 546 C CA . ALA A 1 71 ? -1.585 -4.026 -0.011 1.00 96.50 71 ALA A CA 1
ATOM 547 C C . ALA A 1 71 ? -2.779 -4.009 0.950 1.00 96.50 71 ALA A C 1
ATOM 549 O O . ALA A 1 71 ? -3.898 -4.401 0.615 1.00 96.50 71 ALA A O 1
ATOM 550 N N . MET A 1 72 ? -2.528 -3.508 2.152 1.00 95.94 72 MET A N 1
ATOM 551 C CA . MET A 1 72 ? -3.555 -3.165 3.126 1.00 95.94 72 MET A CA 1
ATOM 552 C C . MET A 1 72 ? -3.948 -1.702 2.945 1.00 95.94 72 MET A C 1
ATOM 554 O O . MET A 1 72 ? -3.060 -0.876 2.735 1.00 95.94 72 MET A O 1
ATOM 558 N N . GLU A 1 73 ? -5.236 -1.388 3.049 1.00 96.56 73 GLU A N 1
ATOM 559 C CA . GLU A 1 73 ? -5.776 -0.027 2.964 1.00 96.56 73 GLU A CA 1
ATOM 560 C C . GLU A 1 73 ? -6.367 0.407 4.317 1.00 96.56 73 GLU A C 1
ATOM 562 O O . GLU A 1 73 ? -7.130 -0.334 4.940 1.00 96.56 73 GLU A O 1
ATOM 567 N N . VAL A 1 74 ? -6.006 1.611 4.773 1.00 96.06 74 VAL A N 1
ATOM 568 C CA . VAL A 1 74 ? -6.464 2.216 6.037 1.00 96.06 74 VAL A CA 1
ATOM 569 C C . VAL A 1 74 ? -6.715 3.719 5.886 1.00 96.06 74 VAL A C 1
ATOM 571 O O . VAL A 1 74 ? -6.125 4.383 5.034 1.00 96.06 74 VAL A O 1
ATOM 574 N N . ASP A 1 75 ? -7.544 4.286 6.763 1.00 96.44 75 ASP A N 1
ATOM 575 C CA . ASP A 1 75 ? -7.893 5.718 6.759 1.00 96.44 75 ASP A CA 1
ATOM 576 C C . ASP A 1 75 ? -6.883 6.621 7.501 1.00 96.44 75 ASP A C 1
ATOM 578 O O . ASP A 1 75 ? -7.087 7.830 7.602 1.00 96.44 75 ASP A O 1
ATOM 582 N N . PHE A 1 76 ? -5.798 6.068 8.056 1.00 94.31 76 PHE A N 1
ATOM 583 C CA . PHE A 1 76 ? -4.862 6.812 8.907 1.00 94.31 76 PHE A CA 1
ATOM 584 C C . PHE A 1 76 ? -3.387 6.477 8.642 1.00 94.31 76 PHE A C 1
ATOM 586 O O . PHE A 1 76 ? -3.045 5.417 8.127 1.00 94.31 76 PHE A O 1
ATOM 593 N N . ILE A 1 77 ? -2.498 7.388 9.047 1.00 93.81 77 ILE A N 1
ATOM 594 C CA . ILE A 1 77 ? -1.042 7.197 9.092 1.00 93.81 77 ILE A C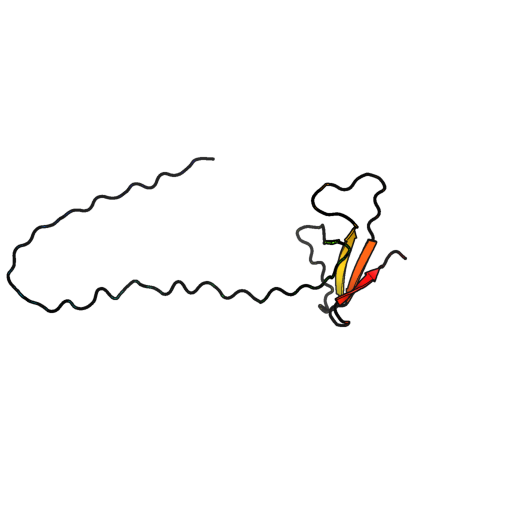A 1
ATOM 595 C C . ILE A 1 77 ? -0.455 7.982 10.277 1.00 93.81 77 ILE A C 1
ATOM 597 O O . ILE A 1 77 ? -1.065 8.935 10.760 1.00 93.81 77 ILE A O 1
ATOM 601 N N . GLY A 1 78 ? 0.729 7.591 10.757 1.00 92.25 78 GLY A N 1
ATOM 602 C CA . GLY A 1 78 ? 1.479 8.347 11.772 1.00 92.25 78 GLY A CA 1
ATOM 603 C C . GLY A 1 78 ? 1.129 8.018 13.226 1.00 92.25 78 GLY A C 1
ATOM 604 O O . GLY A 1 78 ? 1.498 8.768 14.126 1.00 92.25 78 GLY A O 1
ATOM 605 N N . ARG A 1 79 ? 0.422 6.910 13.465 1.00 94.50 79 ARG A N 1
ATOM 606 C CA . ARG A 1 79 ? 0.098 6.381 14.796 1.00 94.50 79 ARG A CA 1
ATOM 607 C C . ARG A 1 79 ? -0.164 4.879 14.731 1.00 94.50 79 ARG A C 1
ATOM 609 O O . ARG A 1 79 ? -0.408 4.348 13.648 1.00 94.50 79 ARG A O 1
ATOM 616 N N . ASP A 1 80 ? -0.212 4.247 15.896 1.00 92.88 80 ASP A N 1
ATOM 617 C CA . ASP A 1 80 ? -0.627 2.853 16.028 1.00 92.88 80 ASP A CA 1
ATOM 618 C C . ASP A 1 80 ? -2.140 2.675 15.760 1.00 92.88 80 ASP A C 1
ATOM 620 O O . ASP A 1 80 ? -2.933 3.606 15.999 1.00 92.88 80 ASP A O 1
ATOM 624 N N . PRO A 1 81 ? -2.556 1.494 15.259 1.00 92.38 81 PRO A N 1
ATOM 625 C CA . PRO A 1 81 ? -3.964 1.133 15.126 1.00 92.38 81 PRO A CA 1
ATOM 626 C C . PRO A 1 81 ? -4.639 1.048 16.498 1.00 92.38 81 PRO A C 1
ATOM 628 O O . PRO A 1 81 ? -4.047 0.594 17.480 1.00 92.38 81 PRO A O 1
ATOM 631 N N . LYS A 1 82 ? -5.907 1.451 16.565 1.00 95.44 82 LYS A N 1
ATOM 632 C CA . LYS A 1 82 ? -6.760 1.258 17.743 1.00 95.44 82 LYS A CA 1
ATOM 633 C C . LYS A 1 82 ? -7.625 0.015 17.569 1.00 95.44 82 LYS A C 1
ATOM 635 O O . LYS A 1 82 ? -7.926 -0.409 16.456 1.00 95.44 82 LYS A O 1
ATOM 640 N N . ALA A 1 83 ? -8.060 -0.558 18.689 1.00 95.94 83 ALA A N 1
ATOM 641 C CA . ALA A 1 83 ? -8.982 -1.686 18.670 1.00 95.94 83 ALA A CA 1
ATOM 642 C C . ALA A 1 83 ? -10.273 -1.328 17.910 1.00 95.94 83 ALA A C 1
ATOM 644 O O . ALA A 1 83 ? -10.870 -0.281 18.159 1.00 95.94 83 ALA A O 1
ATOM 645 N N . GLY A 1 84 ? -10.693 -2.211 17.003 1.00 94.38 84 GLY A N 1
ATOM 646 C CA . GLY A 1 84 ? -11.913 -2.051 16.208 1.00 94.38 84 GLY A CA 1
ATOM 647 C C . GLY A 1 84 ? -11.782 -1.165 14.965 1.00 94.38 84 GLY A C 1
ATOM 648 O O . GLY A 1 84 ? -12.764 -1.029 14.241 1.00 94.38 84 GLY A O 1
ATOM 649 N N . GLU A 1 85 ? -10.615 -0.575 14.685 1.00 94.12 85 GLU A N 1
ATOM 650 C CA . GLU A 1 85 ? -10.409 0.149 13.425 1.00 94.12 85 GLU A CA 1
ATOM 651 C C . GLU A 1 85 ? -10.317 -0.837 12.248 1.00 94.12 85 GLU A C 1
ATOM 653 O O . GLU A 1 85 ? -9.560 -1.810 12.330 1.00 94.12 85 GLU A O 1
ATOM 658 N N . PRO A 1 86 ? -11.080 -0.614 11.161 1.00 93.25 86 PRO A N 1
ATOM 659 C CA . PRO A 1 86 ? -11.076 -1.514 10.021 1.00 93.25 86 PRO A CA 1
ATOM 660 C C . PRO A 1 86 ? -9.789 -1.374 9.207 1.00 93.25 86 PRO A C 1
ATOM 662 O O . PRO A 1 86 ? -9.169 -0.310 9.136 1.00 93.25 86 PRO A O 1
ATOM 665 N N . LEU A 1 87 ? -9.433 -2.467 8.545 1.00 93.38 87 LEU A N 1
ATOM 666 C CA . LEU A 1 87 ? -8.384 -2.539 7.544 1.00 93.38 87 LEU A CA 1
ATOM 667 C C . LEU A 1 87 ? -8.906 -3.411 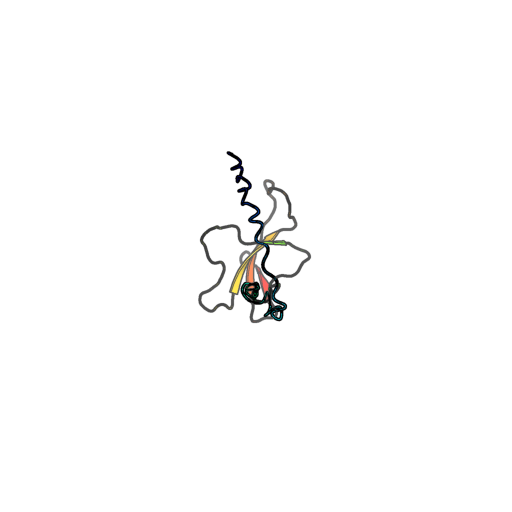6.411 1.00 93.38 87 LEU A C 1
ATOM 669 O O . LEU A 1 87 ? -9.412 -4.499 6.672 1.00 93.38 87 LEU A O 1
ATOM 673 N N . THR A 1 88 ? -8.758 -2.936 5.181 1.00 96.19 88 THR A N 1
ATOM 674 C CA . THR A 1 88 ? -9.131 -3.696 3.986 1.00 96.19 88 THR A CA 1
ATOM 675 C C . THR A 1 88 ? -7.900 -4.412 3.452 1.00 96.19 88 THR A C 1
ATOM 677 O O . THR A 1 88 ? -6.835 -3.798 3.305 1.00 96.19 88 THR A O 1
ATOM 680 N N . VAL A 1 89 ? -8.020 -5.701 3.141 1.00 96.00 89 VAL A N 1
ATOM 681 C CA . VAL A 1 89 ? -6.974 -6.446 2.424 1.00 96.00 89 VAL A CA 1
ATOM 682 C C . VAL A 1 89 ? -7.290 -6.433 0.933 1.00 96.00 89 VAL A C 1
ATOM 684 O O . VAL A 1 89 ? -8.400 -6.763 0.529 1.00 96.00 89 VAL A O 1
ATOM 687 N N . GLY A 1 90 ? -6.314 -6.091 0.090 1.00 96.50 90 GLY A N 1
ATOM 688 C CA . GLY A 1 90 ? -6.554 -5.971 -1.345 1.00 96.50 90 GLY A CA 1
ATOM 689 C C . GLY A 1 90 ? -5.318 -6.143 -2.216 1.00 96.50 90 GLY A C 1
ATOM 690 O O . GLY A 1 90 ? -4.183 -6.213 -1.741 1.00 96.50 90 GLY A O 1
ATOM 691 N N . LEU A 1 91 ? -5.551 -6.204 -3.523 1.00 97.62 91 LEU A N 1
ATOM 692 C CA . LEU A 1 91 ? -4.520 -6.251 -4.556 1.00 97.62 91 LEU A CA 1
ATOM 693 C C . LEU A 1 91 ? -4.538 -4.961 -5.370 1.00 97.62 91 LEU A C 1
ATOM 695 O O . LEU A 1 91 ? -5.593 -4.494 -5.782 1.00 97.62 91 LEU A O 1
ATOM 699 N N . VAL A 1 92 ? -3.370 -4.420 -5.680 1.00 98.06 92 VAL A N 1
ATOM 700 C CA . VAL A 1 92 ? -3.202 -3.397 -6.712 1.00 98.06 92 VAL A CA 1
ATOM 701 C C . VAL A 1 92 ? -2.908 -4.098 -8.037 1.00 98.06 92 VAL A C 1
ATOM 703 O O . VAL A 1 92 ? -1.895 -4.790 -8.151 1.00 98.06 92 VAL A O 1
ATOM 706 N N . ASP A 1 93 ? -3.751 -3.905 -9.051 1.00 97.88 93 ASP A N 1
ATOM 707 C CA . ASP A 1 93 ? -3.508 -4.394 -10.414 1.00 97.88 93 ASP A CA 1
ATOM 708 C C . ASP A 1 93 ? -2.653 -3.391 -11.202 1.00 97.88 93 ASP A C 1
ATOM 710 O O . ASP A 1 93 ? -3.132 -2.397 -11.759 1.00 97.88 93 ASP A O 1
ATOM 714 N N . LEU A 1 94 ? -1.354 -3.671 -11.281 1.00 97.38 94 LEU A N 1
ATOM 715 C CA . LEU A 1 94 ? -0.360 -2.816 -11.933 1.00 97.38 94 LEU A CA 1
ATOM 716 C C . LEU A 1 94 ? -0.519 -2.756 -13.455 1.00 97.38 94 LEU A C 1
ATOM 718 O O . LEU A 1 94 ? 0.054 -1.873 -14.092 1.00 97.38 94 LEU A O 1
ATOM 722 N N . LYS A 1 95 ? -1.294 -3.672 -14.048 1.00 97.38 95 LYS A N 1
ATOM 723 C CA . LYS A 1 95 ? -1.617 -3.669 -15.482 1.00 97.38 95 LYS A CA 1
ATOM 724 C C . LYS A 1 95 ? -2.963 -3.008 -15.783 1.00 97.38 95 LYS A C 1
ATOM 726 O O . LYS A 1 95 ? -3.313 -2.857 -16.950 1.00 97.38 95 LYS A O 1
ATOM 731 N N . ARG A 1 96 ? -3.696 -2.579 -14.753 1.00 97.44 96 ARG A N 1
ATOM 732 C CA . ARG A 1 96 ? -5.004 -1.927 -14.863 1.00 97.44 96 ARG A CA 1
ATOM 733 C C . ARG A 1 96 ? -4.990 -0.582 -14.134 1.00 97.44 96 ARG A C 1
ATOM 735 O O . ARG A 1 96 ? -5.703 -0.388 -13.159 1.00 97.44 96 ARG A O 1
ATOM 742 N N . ASP A 1 97 ? -4.131 0.330 -14.595 1.00 96.88 97 ASP A N 1
ATOM 743 C CA . ASP A 1 97 ? -3.939 1.687 -14.039 1.00 96.88 97 ASP A CA 1
ATOM 744 C C . ASP A 1 97 ? -3.774 1.727 -12.503 1.00 96.88 97 ASP A C 1
ATOM 746 O O . ASP A 1 97 ? -4.214 2.654 -11.826 1.00 96.88 97 ASP A O 1
ATOM 750 N N . ASN A 1 98 ? -3.117 0.712 -11.935 1.00 97.62 98 ASN A N 1
ATOM 751 C CA . ASN A 1 98 ? -2.910 0.578 -10.492 1.00 97.62 98 ASN A CA 1
ATOM 752 C C . ASN A 1 98 ? -4.224 0.605 -9.680 1.00 97.62 98 ASN A C 1
ATOM 754 O O . ASN A 1 98 ? -4.290 1.204 -8.606 1.00 97.62 98 ASN A O 1
ATOM 758 N N . GLN A 1 99 ? -5.285 -0.015 -10.201 1.00 97.06 99 GLN A N 1
ATOM 759 C CA . GLN A 1 99 ? -6.554 -0.140 -9.485 1.00 97.06 99 GLN A CA 1
ATOM 760 C C . GLN A 1 99 ? -6.394 -1.019 -8.244 1.00 97.06 99 GLN A C 1
ATOM 762 O O . GLN A 1 99 ? -5.878 -2.132 -8.337 1.00 97.06 99 GLN A O 1
ATOM 767 N N . TYR A 1 100 ? -6.867 -0.524 -7.100 1.00 97.56 100 TYR A N 1
ATOM 768 C CA . TYR A 1 100 ? -6.970 -1.296 -5.867 1.00 97.56 100 TYR A CA 1
ATOM 769 C C . TYR A 1 100 ? -8.254 -2.136 -5.875 1.00 97.56 100 TYR A C 1
ATOM 771 O O . TYR A 1 100 ? -9.334 -1.634 -6.186 1.00 97.56 100 TYR A O 1
ATOM 779 N N . MET A 1 101 ? -8.121 -3.420 -5.559 1.00 97.12 101 MET A N 1
ATOM 780 C CA . MET A 1 101 ? -9.176 -4.428 -5.572 1.00 97.12 101 MET A CA 1
ATOM 781 C C . MET A 1 101 ? -9.256 -5.088 -4.189 1.00 97.12 101 MET A C 1
ATOM 783 O O . MET A 1 101 ? -8.370 -5.883 -3.861 1.00 97.12 101 MET A O 1
ATOM 787 N N . PRO A 1 102 ? -10.282 -4.781 -3.380 1.00 96.81 102 PRO A N 1
ATOM 788 C CA . PRO A 1 102 ? -10.527 -5.467 -2.112 1.00 96.81 102 PRO A CA 1
ATOM 789 C C . PRO A 1 102 ? -10.713 -6.984 -2.298 1.00 96.81 102 PRO A C 1
ATOM 791 O O . PRO A 1 102 ? -11.255 -7.423 -3.314 1.00 96.81 102 PRO A O 1
ATOM 794 N N . LEU A 1 103 ? -10.248 -7.781 -1.334 1.00 94.75 103 LEU A N 1
ATOM 795 C CA . LEU A 1 103 ? -10.365 -9.248 -1.323 1.00 94.75 103 LEU A CA 1
ATOM 796 C C . LEU A 1 103 ? -11.391 -9.771 -0.310 1.00 94.75 103 LEU A C 1
ATOM 798 O O . LEU A 1 103 ? -11.813 -10.918 -0.410 1.00 94.75 103 LEU A O 1
ATOM 802 N N . ASP A 1 104 ? -11.751 -8.961 0.676 1.00 77.38 104 ASP A N 1
ATOM 803 C CA . ASP A 1 104 ? -12.553 -9.314 1.850 1.00 77.38 104 ASP A CA 1
ATOM 804 C C . ASP A 1 104 ? -13.993 -8.776 1.780 1.00 77.38 104 ASP A C 1
ATOM 806 O O . ASP A 1 104 ? -14.619 -8.545 2.814 1.00 77.38 104 ASP A O 1
ATOM 810 N N . THR A 1 105 ? -14.516 -8.575 0.564 1.00 59.28 105 THR A N 1
ATOM 811 C CA . THR A 1 105 ? -15.864 -8.017 0.329 1.00 59.28 105 THR A CA 1
ATOM 812 C C . THR A 1 105 ? -16.933 -9.077 0.127 1.00 59.28 105 THR A C 1
ATOM 814 O O . THR A 1 105 ? -16.654 -10.080 -0.569 1.00 59.28 105 THR A O 1
#

Sequence (105 aa):
MKRRTLLKGTAGSVLGWGSGAGPLIAGRAMAESMTQPAYPQARAVTRGPKHHFFGYYDKYPWDTTGRYLLAMEVDFIGRDPKAGEPLTVGLVDLKRDNQYMPLDT

Secondary structure (DSSP, 8-state):
----PPP---------------------S---------PPPP-----SSSEEE---TT---B-TTSSEEEEEEES--SSPPPTT---EEEEEETTTTTEEEES--

pLDDT: mean 78.31, std 22.31, range [36.31, 98.06]

Radius of gyration: 28.97 Å; Cα contacts (8 Å, |Δi|>4): 94; chains: 1; bounding box: 82×43×37 Å

Solvent-accessible surface area (backbone atoms only — not comparable to full-atom values): 7558 Å² total; per-residue (Å²): 139,84,86,82,84,80,82,83,82,89,79,81,89,77,89,77,93,72,96,71,98,67,85,86,82,64,102,74,80,85,80,72,79,83,72,72,82,86,71,80,84,86,74,86,61,71,69,72,96,50,41,73,48,73,92,59,81,102,59,78,52,56,46,97,84,69,44,38,34,53,34,36,40,31,90,69,80,96,70,82,88,59,92,88,65,78,70,48,51,27,35,24,31,62,84,54,87,31,40,76,42,77,70,84,122